Protein AF-A0AA96FVI9-F1 (afdb_monomer_lite)

Secondary structure (DSSP, 8-state):
-EEEEETT-SSS-HHHHHHHHHHTT-EEEEETT--SSGGGSTTHHHHHHHHHHHHHHHS---TT-------

pLDDT: mean 85.86, std 16.37, range [42.34, 97.75]

Structure (mmCIF, N/CA/C/O backbone):
data_AF-A0AA96FVI9-F1
#
_entry.id   AF-A0AA96FVI9-F1
#
loop_
_atom_site.group_PDB
_atom_site.id
_atom_site.type_symbol
_atom_site.label_atom_id
_atom_site.label_alt_id
_atom_site.label_comp_id
_atom_site.label_asym_id
_atom_site.label_entity_id
_atom_site.label_seq_id
_atom_site.pdbx_PDB_ins_code
_atom_site.Cartn_x
_atom_site.Cartn_y
_atom_site.Cartn_z
_atom_site.occupancy
_atom_site.B_iso_or_equiv
_atom_site.auth_seq_id
_atom_site.auth_comp_id
_atom_site.auth_asym_id
_atom_site.auth_atom_id
_atom_site.pdbx_PDB_model_num
ATOM 1 N N . MET A 1 1 ? -6.582 0.907 10.683 1.00 69.88 1 MET A N 1
ATOM 2 C CA . MET A 1 1 ? -5.408 1.524 10.026 1.00 69.88 1 MET A CA 1
ATOM 3 C C . MET A 1 1 ? -5.131 0.689 8.783 1.00 69.88 1 MET A C 1
ATOM 5 O O . MET A 1 1 ? -5.242 -0.526 8.895 1.00 69.88 1 MET A O 1
ATOM 9 N N . SER A 1 2 ? -4.853 1.281 7.619 1.00 82.88 2 SER A N 1
ATOM 10 C CA . SER A 1 2 ? -4.645 0.526 6.369 1.00 82.88 2 SER A CA 1
ATOM 11 C C . SER A 1 2 ? -3.199 0.572 5.892 1.00 82.88 2 SER A C 1
ATOM 13 O O . SER A 1 2 ? -2.548 1.610 5.994 1.00 82.88 2 SER A O 1
ATOM 15 N N . SER A 1 3 ? -2.727 -0.528 5.313 1.00 89.31 3 SER A N 1
ATOM 16 C CA . SER A 1 3 ? -1.462 -0.612 4.591 1.00 89.31 3 SER A CA 1
ATOM 17 C C . SER A 1 3 ? -1.711 -0.786 3.093 1.00 89.31 3 SER A C 1
ATOM 19 O O . SER A 1 3 ? -2.579 -1.564 2.688 1.00 89.31 3 SER A O 1
ATOM 21 N N . VAL A 1 4 ? -0.946 -0.067 2.271 1.00 92.81 4 VAL A N 1
ATOM 22 C CA . VAL A 1 4 ? -0.975 -0.160 0.807 1.00 92.81 4 VAL A CA 1
ATOM 23 C C . VAL A 1 4 ? 0.383 -0.662 0.336 1.00 92.81 4 VAL A C 1
ATOM 25 O O . VAL A 1 4 ? 1.404 -0.067 0.666 1.00 92.81 4 VAL A O 1
ATOM 28 N N . ALA A 1 5 ? 0.395 -1.736 -0.450 1.00 96.69 5 ALA A N 1
ATOM 29 C CA . ALA A 1 5 ? 1.602 -2.269 -1.073 1.00 96.69 5 ALA A CA 1
ATOM 30 C C . ALA A 1 5 ? 1.524 -2.167 -2.595 1.00 96.69 5 ALA A C 1
ATOM 32 O O . ALA A 1 5 ? 0.521 -2.567 -3.190 1.00 96.69 5 ALA A O 1
ATOM 33 N N . ALA A 1 6 ? 2.587 -1.676 -3.225 1.00 97.12 6 ALA A N 1
ATOM 34 C CA . ALA A 1 6 ? 2.690 -1.573 -4.674 1.00 97.12 6 ALA A CA 1
ATOM 35 C C . ALA A 1 6 ? 3.240 -2.871 -5.281 1.00 97.12 6 ALA A C 1
ATOM 37 O O . ALA A 1 6 ? 4.253 -3.394 -4.827 1.00 97.12 6 ALA A O 1
ATOM 38 N N . ALA A 1 7 ? 2.557 -3.407 -6.294 1.00 96.62 7 ALA A N 1
ATOM 39 C CA . ALA A 1 7 ? 2.785 -4.765 -6.799 1.00 96.62 7 ALA A CA 1
ATOM 40 C C . ALA A 1 7 ? 4.218 -5.057 -7.278 1.00 96.62 7 ALA A C 1
ATOM 42 O O . ALA A 1 7 ? 4.659 -6.202 -7.199 1.00 96.62 7 ALA A O 1
ATOM 43 N N . PHE A 1 8 ? 4.927 -4.040 -7.765 1.00 96.56 8 PHE A N 1
ATOM 44 C CA . PHE A 1 8 ? 6.286 -4.142 -8.301 1.00 96.56 8 PHE A CA 1
ATOM 45 C C . PHE A 1 8 ? 7.333 -3.475 -7.401 1.00 96.56 8 PHE A C 1
ATOM 47 O O . PHE A 1 8 ? 8.426 -3.142 -7.856 1.00 96.56 8 PHE A O 1
ATOM 54 N N . ASP A 1 9 ? 6.998 -3.220 -6.136 1.00 97.12 9 ASP A N 1
ATOM 55 C CA . ASP A 1 9 ? 7.942 -2.655 -5.181 1.00 97.12 9 ASP A CA 1
ATOM 56 C C . ASP A 1 9 ? 8.970 -3.703 -4.739 1.00 97.12 9 ASP A C 1
ATOM 58 O O . ASP A 1 9 ? 8.636 -4.708 -4.112 1.00 97.12 9 ASP A O 1
ATOM 62 N N . MET A 1 10 ? 10.233 -3.452 -5.081 1.00 95.56 10 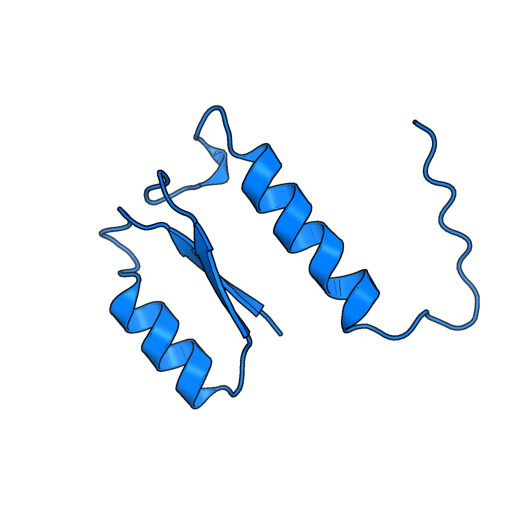MET A N 1
ATOM 63 C CA . MET A 1 10 ? 11.366 -4.304 -4.719 1.00 95.56 10 MET A CA 1
ATOM 64 C C . MET A 1 10 ? 12.071 -3.845 -3.434 1.00 95.56 10 MET A C 1
ATOM 66 O O . MET A 1 10 ? 12.857 -4.608 -2.879 1.00 95.56 10 MET A O 1
ATOM 70 N N . LEU A 1 11 ? 11.810 -2.620 -2.961 1.00 96.62 11 LEU A N 1
ATOM 71 C CA . LEU A 1 11 ? 12.378 -2.080 -1.720 1.00 96.62 11 LEU A CA 1
ATOM 72 C C . LEU A 1 11 ? 11.513 -2.444 -0.513 1.00 96.62 11 LEU A C 1
ATOM 74 O O . LEU A 1 11 ? 12.035 -2.808 0.538 1.00 96.62 11 LEU A O 1
ATOM 78 N N . THR A 1 12 ? 10.192 -2.393 -0.682 1.00 95.56 12 THR A N 1
ATOM 79 C CA . THR A 1 12 ? 9.206 -2.856 0.299 1.00 95.56 12 THR A CA 1
ATOM 80 C C . THR A 1 12 ? 8.268 -3.894 -0.324 1.00 95.56 12 THR A C 1
ATOM 82 O O . THR A 1 12 ? 7.163 -3.551 -0.748 1.00 95.56 12 THR A O 1
ATOM 85 N N . PRO A 1 13 ? 8.688 -5.176 -0.396 1.00 96.38 13 PRO A N 1
ATOM 86 C CA . PRO A 1 13 ? 7.947 -6.214 -1.108 1.00 96.38 13 PRO A CA 1
ATOM 87 C C . PRO A 1 13 ? 6.512 -6.419 -0.586 1.00 96.38 13 PRO A C 1
ATOM 89 O O . PRO A 1 13 ? 6.310 -6.514 0.630 1.00 96.38 13 PRO A O 1
ATOM 92 N N . PRO A 1 14 ? 5.503 -6.604 -1.465 1.00 97.19 14 PRO A N 1
ATOM 93 C CA . PRO A 1 14 ? 4.103 -6.768 -1.055 1.00 97.19 14 PRO A CA 1
ATOM 94 C C . PRO A 1 14 ? 3.835 -7.914 -0.080 1.00 97.19 14 PRO A C 1
ATOM 96 O O . PRO A 1 14 ? 2.929 -7.828 0.749 1.00 97.19 14 PRO A O 1
ATOM 99 N N . ALA A 1 15 ? 4.614 -8.994 -0.172 1.00 97.25 15 ALA A N 1
ATOM 100 C CA . ALA A 1 15 ? 4.512 -10.121 0.748 1.00 97.25 15 ALA A CA 1
ATOM 101 C C . ALA A 1 15 ? 4.838 -9.708 2.194 1.00 97.25 15 ALA A C 1
ATOM 103 O O . ALA A 1 15 ? 4.090 -10.056 3.109 1.00 97.25 15 ALA A O 1
ATOM 104 N N . GLU A 1 16 ? 5.889 -8.909 2.390 1.00 97.69 16 GLU A N 1
ATOM 105 C CA . GLU A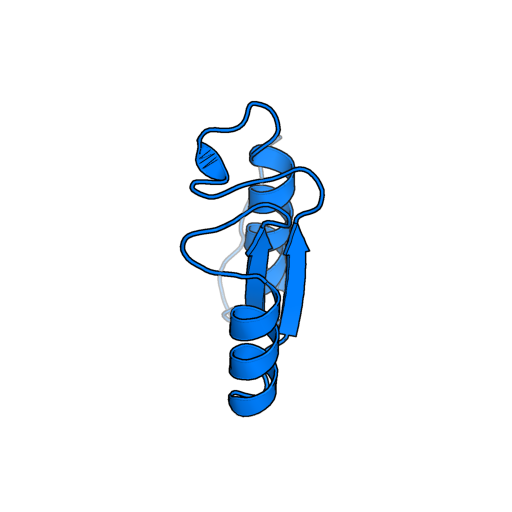 1 16 ? 6.296 -8.427 3.713 1.00 97.69 16 GLU A CA 1
ATOM 106 C C . GLU A 1 16 ? 5.296 -7.421 4.273 1.00 97.69 16 GLU A C 1
ATOM 108 O O . GLU A 1 16 ? 4.902 -7.503 5.438 1.00 97.69 16 GLU A O 1
ATOM 113 N N . VAL A 1 17 ? 4.794 -6.525 3.421 1.00 97.12 17 VAL A N 1
ATOM 114 C CA . VAL A 1 17 ? 3.761 -5.560 3.812 1.00 97.12 17 VAL A CA 1
ATOM 115 C C . VAL A 1 17 ? 2.473 -6.274 4.231 1.00 97.12 17 VAL A C 1
ATOM 117 O O . VAL A 1 17 ? 1.882 -5.936 5.257 1.00 97.12 17 VAL A O 1
ATOM 120 N N . ARG A 1 18 ? 2.055 -7.312 3.494 1.00 97.62 18 ARG A N 1
ATOM 121 C CA . ARG A 1 18 ? 0.899 -8.144 3.860 1.00 97.62 18 ARG A CA 1
ATOM 122 C C . ARG A 1 18 ? 1.115 -8.859 5.189 1.00 97.62 18 ARG A C 1
ATOM 124 O O . ARG A 1 18 ? 0.205 -8.883 6.017 1.00 97.62 18 ARG A O 1
ATOM 131 N N . ARG A 1 19 ? 2.300 -9.441 5.391 1.00 97.69 19 ARG A N 1
ATOM 132 C CA . ARG A 1 19 ? 2.660 -10.127 6.637 1.00 97.69 19 ARG A CA 1
ATOM 133 C C . ARG A 1 19 ? 2.562 -9.176 7.826 1.00 97.69 19 ARG A C 1
ATOM 135 O O . ARG A 1 19 ? 1.924 -9.510 8.821 1.00 97.69 19 ARG A O 1
ATOM 142 N N . LEU A 1 20 ? 3.144 -7.984 7.702 1.00 96.75 20 LEU A N 1
ATOM 143 C CA . LEU A 1 20 ? 3.103 -6.961 8.742 1.00 96.75 20 LEU A CA 1
ATOM 144 C C . LEU A 1 20 ? 1.675 -6.472 9.009 1.00 96.75 20 LEU A C 1
ATOM 146 O O . LEU A 1 20 ? 1.278 -6.379 10.167 1.00 96.75 20 LEU A O 1
ATOM 150 N N . ALA A 1 21 ? 0.883 -6.224 7.962 1.00 96.38 21 ALA A N 1
ATOM 151 C C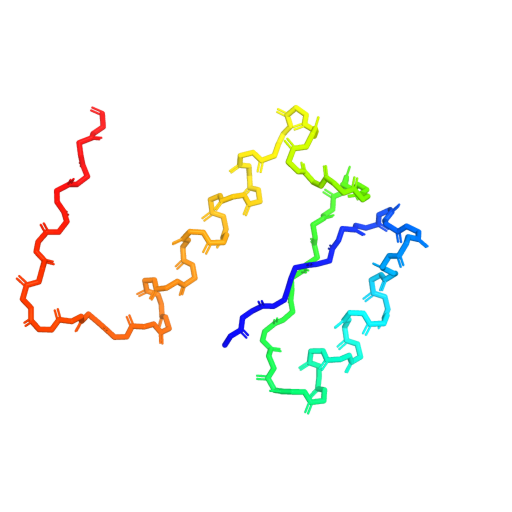A . ALA A 1 21 ? -0.515 -5.828 8.116 1.00 96.38 21 ALA A CA 1
ATOM 152 C C . ALA A 1 21 ? -1.316 -6.874 8.910 1.00 96.38 21 ALA A C 1
ATOM 154 O O . ALA A 1 21 ? -2.059 -6.511 9.818 1.00 96.38 21 ALA A O 1
ATOM 155 N N . GLY A 1 22 ? -1.101 -8.166 8.632 1.00 96.88 22 GLY A N 1
ATOM 156 C CA . GLY A 1 22 ? -1.717 -9.258 9.388 1.00 96.88 22 GLY A CA 1
ATOM 157 C C . GLY A 1 22 ? -1.322 -9.266 10.867 1.00 96.88 22 GLY A C 1
ATOM 158 O O . GLY A 1 22 ? -2.190 -9.394 11.725 1.00 96.88 22 GLY A O 1
ATOM 159 N N . LEU A 1 23 ? -0.035 -9.069 11.176 1.00 97.75 23 LEU A N 1
ATOM 160 C CA . LEU A 1 23 ? 0.455 -9.000 12.561 1.00 97.75 23 LEU A CA 1
ATOM 161 C C . LEU A 1 23 ? -0.141 -7.824 13.345 1.00 97.75 23 LEU A C 1
ATOM 163 O O . LEU A 1 23 ? -0.353 -7.935 14.549 1.00 97.75 23 LEU A O 1
ATOM 167 N N . LEU A 1 24 ? -0.405 -6.707 12.668 1.00 95.75 24 LEU A N 1
ATOM 168 C CA . LEU A 1 24 ? -0.911 -5.480 13.281 1.00 95.75 24 LEU A CA 1
ATOM 169 C C . LEU A 1 24 ? -2.444 -5.354 13.235 1.00 95.75 24 LEU A C 1
ATOM 171 O O . LEU A 1 24 ? -2.977 -4.338 13.677 1.00 95.75 24 LEU A O 1
ATOM 175 N N . GLY A 1 25 ? -3.160 -6.340 12.682 1.00 94.00 25 GLY A N 1
ATOM 176 C CA . GLY A 1 25 ? -4.613 -6.257 12.493 1.00 94.00 25 GLY A CA 1
ATOM 177 C C . GLY A 1 25 ? -5.040 -5.112 11.563 1.00 94.00 25 GLY A C 1
ATOM 178 O O . GLY A 1 25 ? -6.108 -4.530 11.739 1.00 94.00 25 GLY A O 1
ATOM 179 N N . MET A 1 26 ? -4.185 -4.743 10.607 1.00 91.94 26 MET A N 1
ATOM 180 C CA . MET A 1 26 ? -4.435 -3.674 9.642 1.00 91.94 26 MET A CA 1
ATOM 181 C C . MET A 1 26 ? -5.133 -4.202 8.391 1.00 91.94 26 MET A C 1
ATOM 183 O O . MET A 1 26 ? -4.878 -5.320 7.941 1.00 91.94 26 MET A O 1
ATOM 187 N N . ASP A 1 27 ? -5.929 -3.345 7.751 1.00 90.06 27 ASP A N 1
ATOM 188 C CA . ASP A 1 27 ? -6.412 -3.621 6.401 1.00 90.06 27 ASP A CA 1
ATOM 189 C C . ASP A 1 27 ? -5.233 -3.652 5.427 1.00 90.06 27 ASP A C 1
ATOM 191 O O . ASP A 1 27 ? -4.343 -2.801 5.489 1.00 90.06 27 ASP A O 1
ATOM 195 N N . TYR A 1 28 ? -5.249 -4.589 4.483 1.00 93.62 28 TYR A N 1
ATOM 196 C CA . TYR A 1 28 ? -4.242 -4.679 3.430 1.00 93.62 28 TYR A CA 1
ATOM 197 C C . TYR A 1 28 ? -4.850 -4.363 2.064 1.00 93.62 28 TYR A C 1
ATOM 199 O O . TYR A 1 28 ? -5.859 -4.948 1.659 1.00 93.62 28 TYR A O 1
ATOM 207 N N . ARG A 1 29 ? -4.198 -3.471 1.319 1.00 93.06 29 ARG A N 1
ATOM 208 C CA . ARG A 1 29 ? -4.555 -3.107 -0.054 1.00 93.06 29 ARG A CA 1
ATOM 209 C C . ARG A 1 29 ? -3.357 -3.291 -0.975 1.00 93.06 29 ARG A C 1
ATOM 211 O O . ARG A 1 29 ? -2.220 -3.003 -0.615 1.00 93.06 29 ARG A O 1
ATOM 218 N N . HIS A 1 30 ? -3.626 -3.782 -2.180 1.00 95.06 30 HIS A N 1
ATOM 219 C CA . HIS A 1 30 ? -2.605 -4.077 -3.178 1.00 95.06 30 HIS A CA 1
ATOM 220 C C . HIS A 1 30 ? -2.783 -3.158 -4.388 1.00 95.06 30 HIS A C 1
ATOM 222 O O . HIS A 1 30 ? -3.720 -3.341 -5.167 1.00 95.06 30 HIS A O 1
ATOM 228 N N . ALA A 1 31 ? -1.883 -2.192 -4.543 1.00 95.06 31 ALA A N 1
ATOM 229 C CA . ALA A 1 31 ? -1.860 -1.253 -5.654 1.00 95.06 31 ALA A CA 1
ATOM 230 C C . ALA A 1 31 ? -1.262 -1.941 -6.893 1.00 95.06 31 ALA A C 1
ATOM 232 O O . ALA A 1 31 ? -0.044 -2.019 -7.082 1.00 95.06 31 ALA A O 1
ATOM 233 N N . ARG A 1 32 ? -2.144 -2.502 -7.726 1.00 94.06 32 ARG A N 1
ATOM 234 C CA . ARG A 1 32 ? -1.767 -3.187 -8.971 1.00 94.06 32 ARG A CA 1
ATOM 235 C C . ARG A 1 32 ? -1.214 -2.184 -9.977 1.00 94.06 32 ARG A C 1
ATOM 237 O O . ARG A 1 32 ? -1.799 -1.126 -10.160 1.00 94.06 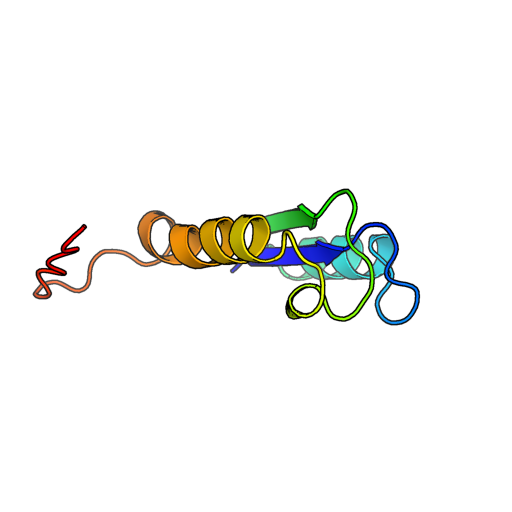32 ARG A O 1
ATOM 244 N N . GLY A 1 33 ? -0.138 -2.551 -10.668 1.00 94.50 33 GLY A N 1
ATOM 245 C CA . GLY A 1 33 ? 0.457 -1.699 -11.700 1.00 94.50 33 GLY A CA 1
ATOM 246 C C . GLY A 1 33 ? 1.504 -0.709 -11.188 1.00 94.50 33 GLY A C 1
ATOM 247 O O . GLY A 1 33 ? 2.174 -0.097 -12.008 1.00 94.50 33 GLY A O 1
ATOM 248 N N . PHE A 1 34 ? 1.684 -0.583 -9.871 1.00 97.00 34 PHE A N 1
ATOM 249 C CA . PHE A 1 34 ? 2.615 0.373 -9.272 1.00 97.00 34 PHE A CA 1
ATOM 250 C C . PHE A 1 34 ? 3.884 -0.308 -8.759 1.00 97.00 34 PHE A C 1
ATOM 252 O O . PHE A 1 34 ? 3.841 -1.450 -8.296 1.00 97.00 34 PHE A O 1
ATOM 259 N N . GLY A 1 35 ? 5.001 0.417 -8.814 1.00 96.00 35 GLY A N 1
ATOM 260 C CA . GLY A 1 35 ? 6.251 0.077 -8.136 1.00 96.00 35 GLY A CA 1
ATOM 261 C C . GLY A 1 35 ? 6.491 0.947 -6.903 1.00 96.00 35 GLY A C 1
ATOM 262 O O . GLY A 1 35 ? 5.578 1.603 -6.395 1.00 96.00 35 GLY A O 1
ATOM 263 N N . HIS A 1 36 ? 7.739 0.968 -6.437 1.00 96.31 36 HIS A N 1
ATOM 264 C CA . HIS A 1 36 ? 8.143 1.871 -5.364 1.00 96.31 36 HIS A CA 1
ATOM 265 C C . HIS A 1 36 ? 7.921 3.339 -5.756 1.00 96.31 36 HIS A C 1
ATOM 267 O O . HIS A 1 36 ? 8.082 3.706 -6.919 1.00 96.31 36 HIS A O 1
ATOM 273 N N . GLY A 1 37 ? 7.577 4.185 -4.782 1.00 95.12 37 GLY A N 1
ATOM 274 C CA . GLY A 1 37 ? 7.316 5.601 -5.044 1.00 95.12 37 GLY A CA 1
ATOM 275 C C . GLY A 1 37 ? 6.041 5.825 -5.860 1.00 95.12 37 GLY A C 1
ATOM 276 O O . GLY A 1 37 ? 6.064 6.556 -6.841 1.00 95.12 37 GLY A O 1
ATOM 277 N N . VAL A 1 38 ? 4.926 5.215 -5.440 1.00 95.00 38 VAL A N 1
ATOM 278 C CA . VAL A 1 38 ? 3.603 5.268 -6.103 1.00 95.00 38 VAL A CA 1
ATOM 279 C C . VAL A 1 38 ? 3.215 6.663 -6.611 1.00 95.00 38 VAL A C 1
ATOM 281 O O . VAL A 1 38 ? 2.649 6.779 -7.691 1.00 95.00 38 VAL A O 1
ATOM 284 N N . MET A 1 39 ? 3.546 7.716 -5.857 1.00 94.75 39 MET A N 1
ATOM 285 C CA . MET A 1 39 ? 3.208 9.111 -6.180 1.00 94.75 39 MET A CA 1
ATOM 286 C C . MET A 1 39 ? 3.991 9.704 -7.364 1.00 94.75 39 MET A C 1
ATOM 288 O O . MET A 1 39 ? 3.726 10.831 -7.763 1.00 94.75 39 MET A O 1
ATOM 292 N N . LEU A 1 40 ? 4.957 8.968 -7.920 1.00 95.19 40 LEU A N 1
ATOM 293 C CA . LEU A 1 40 ? 5.711 9.353 -9.117 1.00 95.19 40 LEU A CA 1
ATOM 294 C C . LEU A 1 40 ? 5.106 8.783 -10.409 1.00 95.19 40 LEU A C 1
ATOM 296 O O . LEU A 1 40 ? 5.493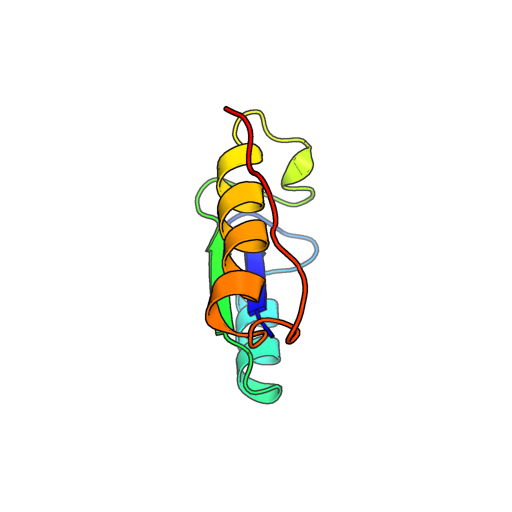 9.199 -11.499 1.00 95.19 40 LEU A O 1
ATOM 300 N N . ASP A 1 41 ? 4.186 7.820 -10.311 1.00 95.38 41 ASP A N 1
ATOM 301 C CA . ASP A 1 41 ? 3.504 7.255 -11.475 1.00 95.38 41 ASP A CA 1
ATOM 302 C C . ASP A 1 41 ? 2.387 8.190 -11.959 1.00 95.38 41 ASP A C 1
ATOM 304 O O . ASP A 1 41 ? 1.695 8.810 -11.159 1.00 95.38 41 ASP A O 1
ATOM 308 N N . ARG A 1 42 ? 2.141 8.242 -13.271 1.00 94.62 42 ARG A N 1
ATOM 309 C CA . ARG A 1 42 ? 1.076 9.053 -13.896 1.00 94.62 42 ARG A CA 1
ATOM 310 C C . ARG A 1 42 ? -0.348 8.752 -13.410 1.00 94.62 42 ARG A C 1
ATOM 312 O O . ARG A 1 42 ? -1.242 9.535 -13.695 1.00 94.62 42 ARG A O 1
ATOM 319 N N . ASN A 1 43 ? -0.572 7.600 -12.781 1.00 94.62 43 ASN A N 1
ATOM 320 C CA . ASN A 1 43 ? -1.883 7.162 -12.298 1.00 94.62 43 ASN A CA 1
ATOM 321 C C . ASN A 1 43 ? -2.005 7.222 -10.765 1.00 94.62 43 ASN A C 1
ATOM 323 O O . ASN A 1 43 ? -2.913 6.598 -10.194 1.00 94.62 43 ASN A O 1
ATOM 327 N N . TRP A 1 44 ? -1.084 7.910 -10.083 1.00 95.62 44 TRP A N 1
ATOM 328 C CA . TRP A 1 44 ? -0.992 7.945 -8.622 1.00 95.62 44 TRP A CA 1
ATOM 329 C C . TRP A 1 44 ? -2.289 8.380 -7.926 1.00 95.62 44 TRP A C 1
ATOM 331 O O . TRP A 1 44 ? -2.588 7.906 -6.825 1.00 95.62 44 TRP A O 1
ATOM 341 N N . GLU A 1 45 ? -3.100 9.226 -8.568 1.00 96.19 45 GLU A N 1
ATOM 342 C CA . GLU A 1 45 ? -4.343 9.767 -8.014 1.00 96.19 45 GLU A CA 1
ATOM 343 C C . GLU A 1 45 ? -5.356 8.666 -7.684 1.00 96.19 45 GLU A C 1
ATOM 345 O O . GLU A 1 45 ? -6.238 8.852 -6.844 1.00 96.19 45 GLU A O 1
ATOM 350 N N . SER A 1 46 ? -5.274 7.511 -8.352 1.00 92.81 46 SER A N 1
ATOM 351 C CA . SER A 1 46 ? -6.105 6.348 -8.019 1.00 92.81 46 SER A CA 1
ATOM 352 C C . SER A 1 46 ? -5.819 5.843 -6.601 1.00 92.81 46 SER A C 1
ATOM 354 O O . SER A 1 46 ? -6.742 5.726 -5.797 1.00 92.81 46 SER A O 1
ATOM 356 N N . VAL A 1 47 ? -4.544 5.657 -6.254 1.00 93.31 47 VAL A N 1
ATOM 357 C CA . VAL A 1 47 ? -4.114 5.208 -4.924 1.00 93.31 47 VAL A CA 1
ATOM 358 C C . VAL A 1 47 ? -4.355 6.291 -3.873 1.00 93.31 47 VAL A C 1
ATOM 360 O O . VAL A 1 47 ? -4.798 5.990 -2.766 1.00 93.31 47 VAL A O 1
ATOM 363 N N . ALA A 1 48 ? -4.126 7.562 -4.214 1.00 92.31 48 ALA A N 1
ATOM 364 C CA . ALA A 1 48 ? -4.393 8.668 -3.296 1.00 92.31 48 ALA A CA 1
ATOM 365 C C . ALA A 1 48 ? -5.878 8.774 -2.919 1.00 92.31 48 ALA A C 1
ATOM 367 O O . ALA A 1 48 ? -6.192 8.942 -1.742 1.00 92.31 48 ALA A O 1
ATOM 368 N N . ARG A 1 49 ? -6.797 8.609 -3.883 1.00 91.62 49 ARG A N 1
ATOM 369 C CA . ARG A 1 49 ? -8.245 8.581 -3.609 1.00 91.62 49 ARG A CA 1
ATOM 370 C C . ARG A 1 49 ? -8.635 7.436 -2.679 1.00 91.62 49 ARG A C 1
ATOM 372 O O . ARG A 1 49 ? -9.456 7.633 -1.786 1.00 91.62 49 ARG A O 1
ATOM 379 N N . GLU A 1 50 ? -8.034 6.261 -2.848 1.00 87.88 50 GLU A N 1
ATOM 380 C CA . GLU A 1 50 ? -8.271 5.125 -1.950 1.00 87.88 50 GLU A CA 1
ATOM 381 C C . GLU A 1 50 ? -7.804 5.419 -0.518 1.00 87.88 50 GLU A C 1
ATOM 383 O O . GLU A 1 50 ? -8.542 5.168 0.437 1.00 87.88 50 GLU A O 1
ATOM 388 N N . VAL A 1 51 ? -6.612 6.003 -0.361 1.00 88.25 51 VAL A N 1
ATOM 389 C CA . VAL A 1 51 ? -6.082 6.401 0.954 1.00 88.25 51 VAL A CA 1
ATOM 390 C C . VAL A 1 51 ? -6.952 7.492 1.585 1.00 88.25 51 VAL A C 1
ATOM 392 O O . VAL A 1 51 ? -7.278 7.408 2.767 1.00 88.25 51 VAL A O 1
ATOM 395 N N . GLN A 1 52 ? -7.389 8.483 0.803 1.00 89.38 52 GLN A N 1
ATOM 396 C CA . GLN A 1 52 ? -8.251 9.574 1.267 1.00 89.38 52 GLN A CA 1
ATOM 397 C C . GLN A 1 52 ? -9.641 9.089 1.705 1.00 89.38 52 GLN A C 1
ATOM 399 O O . GLN A 1 52 ? -10.242 9.683 2.598 1.00 89.38 52 GLN A O 1
ATOM 404 N N . ALA A 1 53 ? -10.164 8.018 1.107 1.00 87.00 53 ALA A N 1
ATOM 405 C CA . ALA A 1 53 ? -11.453 7.449 1.493 1.00 87.00 53 ALA A CA 1
ATOM 406 C C . ALA A 1 53 ? -11.392 6.690 2.832 1.00 87.00 53 ALA A C 1
ATOM 408 O O . ALA A 1 53 ? -12.415 6.543 3.504 1.00 87.00 53 ALA A O 1
ATOM 409 N N . TRP A 1 54 ? -10.211 6.217 3.247 1.00 86.62 54 TRP A N 1
ATOM 410 C CA . TRP A 1 54 ? -10.065 5.377 4.437 1.00 86.62 54 TRP A CA 1
ATOM 411 C C . TRP A 1 54 ? -10.556 6.044 5.742 1.00 86.62 54 TRP A C 1
ATOM 413 O O . TRP A 1 54 ? -11.331 5.397 6.460 1.00 86.62 54 TRP A O 1
ATOM 423 N N . PRO A 1 55 ? -10.210 7.316 6.053 1.00 84.69 55 PRO A N 1
ATOM 424 C CA . PRO A 1 55 ? -10.700 8.001 7.247 1.00 84.69 55 PRO A CA 1
ATOM 425 C C . PRO A 1 55 ? -12.221 8.117 7.309 1.00 84.69 55 PRO A C 1
ATOM 427 O O . PRO A 1 55 ? -12.781 7.935 8.380 1.00 84.69 55 PRO A O 1
ATOM 430 N N . ALA A 1 56 ? -12.905 8.350 6.186 1.00 84.75 56 ALA A N 1
ATOM 431 C CA . ALA A 1 56 ? -14.363 8.504 6.177 1.00 84.75 56 ALA A CA 1
ATOM 432 C C . ALA A 1 56 ? -15.105 7.250 6.676 1.00 84.75 56 ALA A C 1
ATOM 434 O O . ALA A 1 56 ? -16.227 7.351 7.168 1.00 84.75 56 ALA A O 1
ATOM 435 N N . VAL A 1 57 ? -14.478 6.077 6.549 1.00 80.94 57 VAL A N 1
ATOM 436 C CA . VAL A 1 57 ? -15.045 4.787 6.963 1.00 80.94 57 VAL A CA 1
ATOM 437 C C . VAL A 1 57 ? -14.601 4.386 8.375 1.00 80.94 57 VAL A C 1
ATOM 439 O O . VAL A 1 57 ? -15.357 3.730 9.085 1.00 80.94 57 VAL A O 1
ATOM 442 N N . HIS A 1 58 ? -13.392 4.771 8.796 1.00 78.25 58 HIS A N 1
ATOM 443 C CA . HIS A 1 58 ? -12.750 4.215 10.001 1.00 78.25 58 HIS A CA 1
ATOM 444 C C . HIS A 1 58 ? -12.480 5.233 11.107 1.00 78.25 58 HIS A C 1
ATOM 446 O O . HIS A 1 58 ? -12.228 4.852 12.249 1.00 78.25 58 HIS A O 1
ATOM 452 N N . VAL A 1 59 ? -12.523 6.521 10.784 1.00 79.50 59 VAL A N 1
ATOM 453 C CA . VAL A 1 59 ? -12.460 7.608 11.752 1.00 79.50 59 VAL A CA 1
ATOM 454 C C . VAL A 1 59 ? -13.880 8.142 11.850 1.00 79.50 59 VAL A C 1
ATOM 456 O O . VAL A 1 59 ? -14.385 8.777 10.926 1.00 79.50 59 VAL A O 1
ATOM 459 N N . GLY A 1 60 ? -14.563 7.823 12.952 1.00 62.72 60 GLY A N 1
ATOM 460 C CA . GLY A 1 60 ? -15.892 8.368 13.217 1.00 62.72 60 GLY A CA 1
ATOM 461 C C . GLY A 1 60 ? -15.874 9.887 13.046 1.00 62.72 60 GLY A C 1
ATOM 462 O O . GLY A 1 60 ? -14.901 10.535 13.437 1.00 62.72 60 GLY A O 1
ATOM 463 N N . ARG A 1 61 ? -16.928 10.447 12.431 1.00 56.19 61 ARG A N 1
ATOM 464 C CA . ARG A 1 61 ? -17.076 11.898 12.237 1.00 56.19 61 ARG A CA 1
ATOM 465 C C . ARG A 1 61 ? -16.710 12.597 13.551 1.00 56.19 61 ARG A C 1
ATOM 467 O O . ARG A 1 61 ? -17.383 12.317 14.548 1.00 56.19 61 ARG A O 1
ATOM 474 N N . PRO A 1 62 ? -15.716 13.504 13.592 1.00 55.75 62 PRO A N 1
ATOM 475 C CA . PRO A 1 62 ? -15.626 14.399 14.727 1.00 55.75 62 PRO A CA 1
ATOM 476 C C . PRO A 1 62 ? -16.978 15.108 14.813 1.00 55.75 62 PRO A C 1
ATOM 478 O O . PRO A 1 62 ? -17.522 15.574 13.803 1.00 55.75 62 PRO A O 1
ATOM 481 N N . ALA A 1 63 ? -17.580 15.100 15.999 1.00 51.06 63 ALA A N 1
ATOM 482 C CA . ALA A 1 63 ? -18.814 15.817 16.252 1.00 51.06 63 ALA A CA 1
ATOM 483 C C . ALA A 1 63 ? -18.553 17.319 16.032 1.00 51.06 63 ALA A C 1
ATOM 485 O O . ALA A 1 63 ? -18.159 18.013 16.957 1.00 51.06 63 ALA A O 1
ATOM 486 N N . GLY A 1 64 ? -18.703 17.819 14.799 1.00 52.41 64 GLY A N 1
ATOM 487 C CA . GLY A 1 64 ? -18.615 19.256 14.535 1.00 52.41 64 GLY A CA 1
ATOM 488 C C . GLY A 1 64 ? -18.227 19.717 13.134 1.00 52.41 64 GLY A C 1
ATOM 489 O O . GLY A 1 64 ? -18.626 20.818 12.770 1.00 52.41 64 GLY A O 1
ATOM 490 N N . GLU A 1 65 ? -17.521 18.940 12.310 1.00 49.81 65 GLU A N 1
ATOM 491 C CA . GLU A 1 65 ? -16.910 19.538 11.110 1.00 49.81 65 GLU A CA 1
ATOM 492 C C . GLU A 1 65 ? -17.688 19.232 9.819 1.00 49.81 65 GLU A C 1
ATOM 494 O O . GLU A 1 65 ? -17.805 18.089 9.367 1.00 49.81 65 GLU A O 1
ATOM 499 N N . ARG A 1 66 ? -18.291 20.276 9.233 1.00 48.00 66 ARG A N 1
ATOM 500 C CA . ARG A 1 66 ? -18.853 20.238 7.878 1.00 48.00 66 ARG A CA 1
ATOM 501 C C . ARG A 1 66 ? -17.702 20.423 6.894 1.00 48.00 66 ARG A C 1
ATOM 503 O O . ARG A 1 66 ? -17.273 21.547 6.666 1.00 48.00 66 ARG A O 1
ATOM 510 N N . VAL A 1 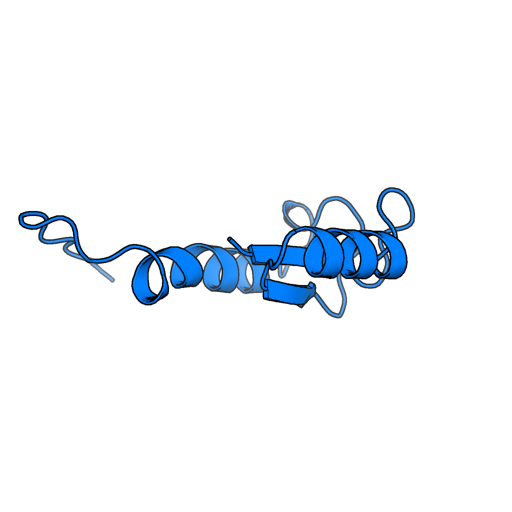67 ? -17.239 19.340 6.282 1.00 52.69 67 VAL A N 1
ATOM 511 C CA . VAL A 1 67 ? -16.366 19.449 5.110 1.00 52.69 67 VAL A CA 1
ATOM 512 C C . VAL A 1 67 ? -17.252 19.750 3.903 1.00 52.69 67 VAL A C 1
ATOM 514 O O . VAL A 1 67 ? -17.967 18.877 3.411 1.00 52.69 67 VAL A O 1
ATOM 517 N N . ALA A 1 68 ? -17.245 21.005 3.459 1.00 52.19 68 ALA A N 1
ATOM 518 C CA . ALA A 1 68 ? -17.716 21.359 2.130 1.00 52.19 68 ALA A CA 1
ATOM 519 C C . ALA A 1 68 ? -16.668 20.868 1.125 1.00 52.19 68 ALA A C 1
ATOM 521 O O . ALA A 1 68 ? -15.571 21.414 1.050 1.00 52.19 68 ALA A O 1
ATOM 522 N N . VAL A 1 69 ? -16.997 19.816 0.379 1.00 51.66 69 VAL A N 1
ATOM 523 C CA . VAL A 1 69 ? -16.239 19.442 -0.816 1.00 51.66 69 VAL A CA 1
ATOM 524 C C . VAL A 1 69 ? -16.853 20.227 -1.969 1.00 51.66 69 VAL A C 1
ATOM 526 O O . VAL A 1 69 ? -17.944 19.895 -2.430 1.00 51.66 69 VAL A O 1
ATOM 529 N N . ALA A 1 70 ? -16.195 21.311 -2.376 1.00 42.34 70 ALA A N 1
ATOM 530 C CA . ALA A 1 70 ? -16.485 21.957 -3.649 1.00 42.34 70 ALA A CA 1
ATOM 531 C C . ALA A 1 70 ? -15.819 21.134 -4.765 1.00 42.34 70 ALA A C 1
ATOM 533 O O . ALA A 1 70 ? -14.633 20.813 -4.659 1.00 42.34 70 ALA A O 1
ATOM 534 N N . LEU A 1 71 ? -16.622 20.754 -5.763 1.00 45.47 71 LEU A N 1
ATOM 535 C CA . LEU A 1 71 ? -16.192 20.178 -7.040 1.00 45.47 71 LEU A CA 1
ATOM 536 C C . LEU A 1 71 ? -15.667 21.276 -7.968 1.00 45.47 71 LEU A C 1
ATOM 538 O O . LEU A 1 71 ? -16.246 22.387 -7.923 1.00 45.47 71 LEU A O 1
#

Radius of gyration: 14.42 Å; chains: 1; bounding box: 31×32×30 Å

Sequence (71 aa):
MSSVAAAFDMLTPPAEVRRLAGLLGMDYRHARGFGHGVMLDRNWESVAREVQAWPAVHVGRPAGERVAVAL

Foldseek 3Di:
DADEDEPAEPPCHLVNSVVVCVVVVHHYHYRYPDYPPLVPDPVSVVVVVVVVCVCVVVPPPDVPDDDDDDD